Protein AF-A0A2L2Z3R7-F1 (afdb_monomer_lite)

Secondary structure (DSSP, 8-state):
-HHHHHH-HHHHHHHHHHHHHHHHHHHHHHHHH-PPPHHHHHHH--HHHHHTPPPP--PPPGGG---S--SS-HHHHHHHHHHHHHHHHH--

pLDDT: mean 82.04, std 9.73, range [48.94, 94.31]

Sequence (92 aa):
SPLFFSMDWKGGKKIMWVTVLCEWVNQMLKWTVHGERPYWWIHETQVYNRTGITFPDIQQFHMTCETGAGSPSGHSMVTEAVWYVILDSFSI

Foldseek 3Di:
DVVVCVVDVVLVVQLVVLLVVLLVVQVVVQVVVQADQPVVVLVVDCVCVVVVHDRDDDDDDPVSPDPTRPPDDSVVSSVVSSVVSVVVVVPD

Organism: Parasteatoda tepidariorum (NCBI:txid114398)

Structure (mmCIF, N/CA/C/O backbone):
data_AF-A0A2L2Z3R7-F1
#
_entry.id   AF-A0A2L2Z3R7-F1
#
loop_
_atom_site.group_PDB
_atom_site.id
_atom_site.type_symbol
_atom_site.label_atom_id
_atom_site.label_alt_id
_atom_site.label_comp_id
_atom_site.label_asym_id
_atom_site.label_entity_id
_atom_site.label_seq_id
_atom_site.pdbx_PDB_ins_code
_atom_site.Cartn_x
_atom_site.Cartn_y
_atom_site.Cartn_z
_atom_site.occupancy
_atom_site.B_iso_or_equiv
_atom_site.auth_seq_id
_atom_site.auth_comp_id
_atom_site.auth_asym_id
_atom_site.auth_atom_id
_atom_site.pdbx_PDB_model_num
ATOM 1 N N . SER A 1 1 ? 10.419 -0.167 -8.006 1.00 48.94 1 SER A N 1
ATOM 2 C CA . SER A 1 1 ? 11.426 0.155 -6.970 1.00 48.94 1 SER A CA 1
ATOM 3 C C . SER A 1 1 ? 12.756 0.490 -7.643 1.00 48.94 1 SER A C 1
ATOM 5 O O . SER A 1 1 ? 13.108 -0.226 -8.579 1.00 48.94 1 SER A O 1
ATOM 7 N N . PRO A 1 2 ? 13.475 1.555 -7.236 1.00 56.75 2 PRO A N 1
ATOM 8 C CA . PRO A 1 2 ? 14.682 2.054 -7.917 1.00 56.75 2 PRO A CA 1
ATOM 9 C C . PRO A 1 2 ? 15.801 1.010 -8.075 1.00 56.75 2 PRO A C 1
ATOM 11 O O . PRO A 1 2 ? 16.584 1.088 -9.015 1.00 56.75 2 PRO A O 1
ATOM 14 N N . LEU A 1 3 ? 15.825 -0.020 -7.224 1.00 61.34 3 LEU A N 1
ATOM 15 C CA . LEU A 1 3 ? 16.788 -1.122 -7.307 1.00 61.34 3 LEU A CA 1
ATOM 16 C C . LEU A 1 3 ? 16.642 -1.953 -8.596 1.00 61.34 3 LEU A C 1
ATOM 18 O O . LEU A 1 3 ? 17.634 -2.228 -9.262 1.00 61.34 3 LEU A O 1
ATOM 22 N N . PHE A 1 4 ? 15.412 -2.281 -9.006 1.00 58.16 4 PHE A N 1
ATOM 23 C CA . PHE A 1 4 ? 15.167 -3.056 -10.233 1.00 58.16 4 PHE A CA 1
ATOM 24 C C . PHE A 1 4 ? 15.398 -2.240 -11.509 1.00 58.16 4 PHE A C 1
ATOM 26 O O . PHE A 1 4 ? 15.756 -2.797 -12.539 1.00 58.16 4 PHE A O 1
ATOM 33 N N . PHE A 1 5 ? 15.242 -0.916 -11.432 1.00 57.72 5 PHE A N 1
ATOM 34 C CA . PHE A 1 5 ? 15.552 -0.008 -12.537 1.00 57.72 5 PHE A CA 1
ATOM 35 C C . PHE A 1 5 ? 17.048 0.046 -12.858 1.00 57.72 5 PHE A C 1
ATOM 37 O O . PHE A 1 5 ? 17.416 0.218 -14.016 1.00 57.72 5 PHE A O 1
ATOM 44 N N . SER A 1 6 ? 17.895 -0.139 -11.843 1.00 60.31 6 SER A N 1
ATOM 45 C CA . SER A 1 6 ? 19.351 -0.174 -11.997 1.00 60.31 6 SER A CA 1
ATOM 46 C C . SER A 1 6 ? 19.862 -1.491 -12.607 1.00 60.31 6 SER A C 1
ATOM 48 O O . SER A 1 6 ? 20.868 -1.490 -13.307 1.00 60.31 6 SER A O 1
ATOM 50 N N . MET A 1 7 ? 19.171 -2.616 -12.372 1.00 68.19 7 MET A N 1
ATOM 51 C CA . MET A 1 7 ? 19.585 -3.940 -12.869 1.00 68.19 7 MET A CA 1
ATOM 52 C C . MET A 1 7 ? 19.107 -4.238 -14.295 1.00 68.19 7 MET A C 1
ATOM 54 O O . MET A 1 7 ? 19.896 -4.708 -15.111 1.00 68.19 7 MET A O 1
ATOM 58 N N . ASP A 1 8 ? 17.837 -3.960 -14.608 1.00 73.56 8 ASP A N 1
ATOM 59 C CA . ASP A 1 8 ? 17.291 -4.102 -15.961 1.00 73.56 8 ASP A CA 1
ATOM 60 C C . ASP A 1 8 ? 16.374 -2.920 -16.293 1.00 73.56 8 ASP A C 1
ATOM 62 O O . ASP A 1 8 ? 15.285 -2.748 -15.741 1.00 73.56 8 ASP A O 1
ATOM 66 N N . TRP A 1 9 ? 16.804 -2.109 -17.258 1.00 79.62 9 TRP A N 1
ATOM 67 C CA . TRP A 1 9 ? 16.068 -0.938 -17.733 1.00 79.62 9 TRP A CA 1
ATOM 68 C C . TRP A 1 9 ? 14.680 -1.291 -18.288 1.00 79.62 9 TRP A C 1
ATOM 70 O O . TRP A 1 9 ? 13.743 -0.491 -18.184 1.00 79.62 9 TRP A O 1
ATOM 80 N N . LYS A 1 10 ? 14.516 -2.469 -18.904 1.00 80.88 10 LYS A N 1
ATOM 81 C CA . LYS A 1 10 ? 13.226 -2.872 -19.486 1.00 80.88 10 LYS A CA 1
ATOM 82 C C . LYS A 1 10 ? 12.241 -3.279 -18.389 1.00 80.88 10 LYS A C 1
ATOM 84 O O . LYS A 1 10 ? 11.145 -2.711 -18.342 1.00 80.88 10 LYS A O 1
ATOM 89 N N . GLY A 1 11 ? 12.639 -4.177 -17.486 1.00 82.44 11 GLY A N 1
ATOM 90 C CA . GLY A 1 11 ? 11.842 -4.581 -16.325 1.00 82.44 11 GLY A CA 1
ATOM 91 C C . GLY A 1 11 ? 11.546 -3.418 -15.377 1.00 82.44 11 GLY A C 1
ATOM 92 O O . GLY A 1 11 ? 10.399 -3.210 -14.982 1.00 82.44 11 GLY A O 1
ATOM 93 N N . GLY A 1 12 ? 12.538 -2.571 -15.097 1.00 84.62 12 GLY A N 1
ATOM 94 C CA . GLY A 1 12 ? 12.383 -1.395 -14.242 1.00 84.62 12 GLY A CA 1
ATOM 95 C C . GLY A 1 12 ? 11.331 -0.401 -14.734 1.00 84.62 12 GLY A C 1
ATOM 96 O O . GLY A 1 12 ? 10.525 0.081 -13.936 1.00 84.62 12 GLY A O 1
ATOM 97 N N . LYS A 1 13 ? 11.284 -0.131 -16.047 1.00 86.44 13 LYS A N 1
ATOM 98 C CA . LYS A 1 13 ? 10.241 0.719 -16.649 1.00 86.44 13 LYS A CA 1
ATOM 99 C C . LYS A 1 13 ? 8.854 0.090 -16.561 1.00 86.44 13 LYS A C 1
ATOM 101 O O . LYS A 1 13 ? 7.909 0.801 -16.232 1.00 86.44 13 LYS A O 1
ATOM 106 N N . LYS A 1 14 ? 8.725 -1.217 -16.834 1.00 87.94 14 LYS A N 1
ATOM 107 C CA . LYS A 1 14 ? 7.447 -1.936 -16.675 1.00 87.94 14 LYS A CA 1
ATOM 108 C C . LYS A 1 14 ? 6.944 -1.816 -15.233 1.00 87.94 14 LYS A C 1
ATOM 110 O O . LYS A 1 14 ? 5.809 -1.406 -15.020 1.00 87.94 14 LYS A O 1
ATOM 115 N N . ILE A 1 15 ? 7.813 -2.088 -14.256 1.00 89.75 15 ILE A N 1
ATOM 116 C CA . ILE A 1 15 ? 7.488 -1.986 -12.827 1.00 89.75 15 ILE A CA 1
ATOM 117 C C . ILE A 1 15 ? 7.072 -0.557 -12.460 1.00 89.75 15 ILE A C 1
ATOM 119 O O . ILE A 1 15 ? 6.061 -0.389 -11.789 1.00 89.75 15 ILE A O 1
ATOM 123 N N . MET A 1 16 ? 7.805 0.471 -12.909 1.00 89.19 16 MET A N 1
ATOM 124 C CA . MET A 1 16 ? 7.453 1.872 -12.635 1.00 89.19 16 MET A CA 1
ATOM 125 C C . MET A 1 16 ? 6.044 2.204 -13.141 1.00 89.19 16 MET A C 1
ATOM 127 O O . MET A 1 16 ? 5.231 2.714 -12.373 1.00 89.19 16 MET A O 1
ATOM 131 N N . TRP A 1 17 ? 5.746 1.891 -14.404 1.00 91.25 17 TRP A N 1
ATOM 132 C CA . TRP A 1 17 ? 4.437 2.177 -14.994 1.00 91.25 17 TRP A CA 1
ATOM 133 C C . TRP A 1 17 ? 3.306 1.436 -14.290 1.00 91.25 17 TRP A C 1
ATOM 135 O O . TRP A 1 17 ? 2.286 2.043 -13.973 1.00 91.25 17 TRP A O 1
ATOM 145 N N . VAL A 1 18 ? 3.504 0.150 -13.998 1.00 92.06 18 VAL A N 1
ATOM 146 C CA . VAL A 1 18 ? 2.511 -0.660 -13.288 1.00 92.06 18 VAL A CA 1
ATOM 147 C C . VAL A 1 18 ? 2.275 -0.122 -11.879 1.00 92.06 18 VAL A C 1
ATOM 149 O O . VAL A 1 18 ? 1.125 0.049 -11.498 1.00 92.06 18 VAL A O 1
ATOM 152 N N . THR A 1 19 ? 3.321 0.239 -11.127 1.00 91.75 19 THR A N 1
ATOM 153 C CA . THR A 1 19 ? 3.155 0.840 -9.793 1.00 91.75 19 THR A CA 1
ATOM 154 C C . THR A 1 19 ? 2.368 2.152 -9.852 1.00 91.75 19 THR A C 1
ATOM 156 O O . THR A 1 19 ? 1.435 2.323 -9.075 1.00 91.75 19 THR A O 1
ATOM 159 N N . VAL A 1 20 ? 2.690 3.054 -10.789 1.00 93.38 20 VAL A N 1
ATOM 160 C CA . VAL A 1 20 ? 1.982 4.342 -10.935 1.00 93.38 20 VAL A CA 1
ATOM 161 C C . VAL A 1 20 ? 0.505 4.133 -11.275 1.00 93.38 20 VAL A C 1
ATOM 163 O O . VAL A 1 20 ? -0.360 4.757 -10.662 1.00 93.38 20 VAL A O 1
ATOM 166 N N . LEU A 1 21 ? 0.205 3.240 -12.223 1.00 94.31 21 LEU A N 1
ATOM 167 C CA . LEU A 1 21 ? -1.173 2.926 -12.599 1.00 94.31 21 LEU A CA 1
ATOM 168 C C . LEU A 1 21 ? -1.935 2.253 -11.451 1.00 94.31 21 LEU A C 1
ATOM 170 O O . LEU A 1 21 ? -3.079 2.619 -11.190 1.00 94.31 21 LEU A O 1
ATOM 174 N N . CYS A 1 22 ? -1.310 1.314 -10.736 1.00 93.88 22 CYS A N 1
ATOM 175 C CA . CYS A 1 22 ? -1.923 0.644 -9.591 1.00 93.88 22 CYS A CA 1
ATOM 176 C C . CYS A 1 22 ? -2.244 1.616 -8.456 1.00 93.88 22 CYS A C 1
ATOM 178 O O . CYS A 1 22 ? -3.351 1.562 -7.932 1.00 93.88 22 CYS A O 1
ATOM 180 N N . GLU A 1 23 ? -1.328 2.522 -8.108 1.00 92.19 23 GLU A N 1
ATOM 181 C CA . GLU A 1 23 ? -1.576 3.556 -7.094 1.00 92.19 23 GLU A CA 1
ATOM 182 C C . GLU A 1 23 ? -2.718 4.489 -7.508 1.00 92.19 23 GLU A C 1
ATOM 184 O O . GLU A 1 23 ? -3.616 4.782 -6.717 1.00 92.19 23 GLU A O 1
ATOM 189 N N . TRP A 1 24 ? -2.746 4.905 -8.777 1.00 93.31 24 TRP A N 1
ATOM 190 C CA . TRP A 1 24 ? -3.809 5.766 -9.287 1.00 93.31 24 TRP A CA 1
ATOM 191 C C . TRP A 1 24 ? -5.185 5.084 -9.241 1.00 93.31 24 TRP A C 1
ATOM 193 O O . TRP A 1 24 ? -6.146 5.661 -8.728 1.00 93.31 24 TRP A O 1
ATOM 203 N N . VAL A 1 25 ? -5.284 3.835 -9.708 1.00 93.19 25 VAL A N 1
ATOM 204 C CA . VAL A 1 25 ? -6.534 3.059 -9.642 1.00 93.19 25 VAL A CA 1
ATOM 205 C C . VAL A 1 25 ? -6.924 2.773 -8.190 1.00 93.19 25 VAL A C 1
ATOM 207 O O . VAL A 1 25 ? -8.100 2.890 -7.848 1.00 93.19 25 VAL A O 1
ATOM 210 N N . ASN A 1 26 ? -5.963 2.453 -7.317 1.00 91.50 26 ASN A N 1
ATOM 211 C CA . ASN A 1 26 ? -6.219 2.248 -5.892 1.00 91.50 26 ASN 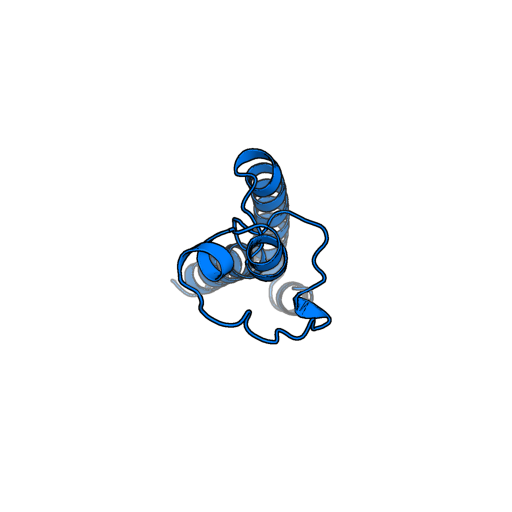A CA 1
ATOM 212 C C . ASN A 1 26 ? -6.844 3.494 -5.261 1.00 91.50 26 ASN A C 1
ATOM 214 O O . ASN A 1 26 ? -7.842 3.382 -4.548 1.00 91.50 26 ASN A O 1
ATOM 218 N N . GLN A 1 27 ? -6.306 4.674 -5.576 1.00 89.25 27 GLN A N 1
ATOM 219 C CA . GLN A 1 27 ? -6.858 5.933 -5.103 1.00 89.25 27 GLN A CA 1
ATOM 220 C C . GLN A 1 27 ? -8.278 6.144 -5.640 1.00 89.25 27 GLN A C 1
ATOM 222 O O . GLN A 1 27 ? -9.181 6.393 -4.852 1.00 89.25 27 GLN A O 1
ATOM 227 N N . MET A 1 28 ? -8.533 5.955 -6.937 1.00 91.12 28 MET A N 1
ATOM 228 C CA . MET A 1 28 ? -9.892 6.080 -7.492 1.00 91.12 28 MET A CA 1
ATOM 229 C C . MET A 1 28 ? -10.899 5.127 -6.821 1.00 91.12 28 MET A C 1
ATOM 231 O O . MET A 1 28 ? -12.024 5.520 -6.497 1.00 91.12 28 MET A O 1
ATOM 235 N N . LEU A 1 29 ? -10.492 3.882 -6.561 1.00 88.00 29 LEU A N 1
ATOM 236 C CA . LEU A 1 29 ? -11.341 2.884 -5.909 1.00 88.00 29 LEU A CA 1
ATOM 237 C C . LEU A 1 29 ? -11.595 3.204 -4.437 1.00 88.00 29 LEU A C 1
ATOM 239 O O . LEU A 1 29 ? -12.727 3.042 -3.985 1.00 88.00 29 LEU A O 1
ATOM 243 N N . LYS A 1 30 ? -10.597 3.711 -3.705 1.00 87.62 30 LYS A N 1
ATOM 244 C CA . LYS A 1 30 ? -10.769 4.149 -2.310 1.00 87.62 30 LYS A CA 1
ATOM 245 C C . LYS A 1 30 ? -11.870 5.195 -2.175 1.00 87.62 30 LYS A C 1
ATOM 247 O O . LYS A 1 30 ? -12.694 5.103 -1.269 1.00 87.62 30 LYS A O 1
ATOM 252 N N . TRP A 1 31 ? -11.915 6.145 -3.106 1.00 84.50 31 TRP A N 1
ATOM 253 C CA . TRP A 1 31 ? -12.947 7.183 -3.137 1.00 84.50 31 TRP A CA 1
ATOM 254 C C . TRP A 1 31 ? -14.309 6.664 -3.596 1.00 84.50 31 TRP A C 1
ATOM 256 O O . TRP A 1 31 ? -15.323 7.246 -3.248 1.00 84.50 31 TRP A O 1
ATOM 266 N N . THR A 1 32 ? -14.361 5.578 -4.366 1.00 86.88 32 THR A N 1
ATOM 267 C CA . THR A 1 32 ? -15.635 5.022 -4.848 1.00 86.88 32 THR A CA 1
ATOM 268 C C . THR A 1 32 ? -16.273 4.098 -3.807 1.00 86.88 32 THR A C 1
ATOM 270 O O . THR A 1 32 ? -17.474 4.175 -3.555 1.00 86.88 32 THR A O 1
ATOM 273 N N . VAL A 1 33 ? -15.469 3.233 -3.180 1.00 83.69 33 VAL A N 1
ATOM 274 C CA . VAL A 1 33 ? -15.936 2.153 -2.293 1.00 83.69 33 VAL A CA 1
ATOM 275 C C . VAL A 1 33 ? -16.223 2.647 -0.873 1.00 83.69 33 VAL A C 1
ATOM 277 O O . VAL A 1 33 ? -17.005 2.008 -0.178 1.00 83.69 33 VAL A O 1
ATOM 280 N N . HIS A 1 34 ? -15.633 3.772 -0.445 1.00 77.56 34 HIS A N 1
ATOM 281 C CA . HIS A 1 34 ? -15.831 4.344 0.897 1.00 77.56 34 HIS A CA 1
ATOM 282 C C . HIS A 1 34 ? -15.683 3.300 2.020 1.00 77.56 34 HIS A C 1
ATOM 284 O O . HIS A 1 34 ? -16.496 3.218 2.934 1.00 77.56 34 HIS A O 1
ATOM 290 N N . GLY A 1 35 ? -14.662 2.444 1.934 1.00 80.31 35 GLY A N 1
ATOM 291 C CA . GLY A 1 35 ? -14.469 1.394 2.932 1.00 80.31 35 GLY A CA 1
ATOM 292 C C . GLY A 1 35 ? -14.104 1.968 4.302 1.00 80.31 35 GL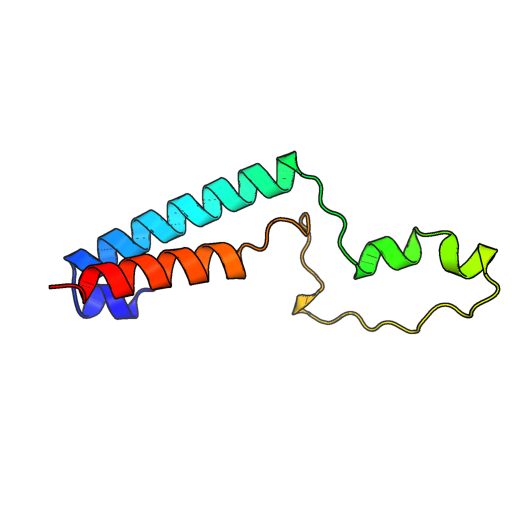Y A C 1
ATOM 293 O O . GLY A 1 35 ? -13.051 2.600 4.431 1.00 80.31 35 GLY A O 1
ATOM 294 N N . GLU A 1 36 ? -14.925 1.688 5.314 1.00 77.88 36 GLU A N 1
ATOM 295 C CA . GLU A 1 36 ? -14.652 2.040 6.711 1.00 77.88 36 GLU A CA 1
ATOM 296 C C . GLU A 1 36 ? -13.382 1.351 7.230 1.00 77.88 36 GLU A C 1
ATOM 298 O O . GLU A 1 36 ? -13.072 0.205 6.885 1.00 77.88 36 GLU A O 1
ATOM 303 N N . ARG A 1 37 ? -12.622 2.044 8.083 1.00 82.38 37 ARG A N 1
ATOM 304 C CA . ARG A 1 37 ? -11.447 1.462 8.750 1.00 82.38 37 ARG A CA 1
ATOM 305 C C . ARG A 1 37 ? -11.891 0.807 10.064 1.00 82.38 37 ARG A C 1
ATOM 307 O O . ARG A 1 37 ? -12.554 1.478 10.854 1.00 82.38 37 ARG A O 1
ATOM 314 N N . PRO A 1 38 ? -11.459 -0.431 10.374 1.00 82.31 38 PRO A N 1
ATOM 315 C CA . PRO A 1 38 ? -11.876 -1.141 11.589 1.00 82.31 38 PRO A CA 1
ATOM 316 C C . PRO A 1 38 ? -11.642 -0.366 12.893 1.00 82.31 38 PRO A C 1
ATOM 318 O O . PRO A 1 38 ? -12.457 -0.455 13.805 1.00 82.31 38 PRO A O 1
ATOM 321 N N . TYR A 1 39 ? -10.552 0.411 12.961 1.00 82.81 39 TYR A N 1
ATOM 322 C CA . TYR A 1 39 ? -10.222 1.247 14.118 1.00 82.81 39 TYR A CA 1
ATOM 323 C C . TYR A 1 39 ? -11.292 2.313 14.390 1.00 82.81 39 TYR A C 1
ATOM 325 O O . TYR A 1 39 ? -11.708 2.482 15.527 1.00 82.81 39 TYR A O 1
ATOM 333 N N . TRP A 1 40 ? -11.769 3.009 13.355 1.00 82.19 40 TRP A N 1
ATOM 334 C CA . TRP A 1 40 ? -12.790 4.050 13.509 1.00 82.19 40 TRP A CA 1
ATOM 335 C C . TRP A 1 40 ? -14.185 3.446 13.672 1.00 82.19 40 TRP A C 1
ATOM 337 O O . TRP A 1 40 ? -14.914 3.821 14.588 1.00 82.19 40 TRP A O 1
ATOM 347 N N . TRP A 1 41 ? -14.504 2.430 12.864 1.00 84.31 41 TRP A N 1
ATOM 348 C CA . TRP A 1 41 ? -15.798 1.743 12.882 1.00 84.31 41 TRP A CA 1
ATOM 349 C C . TRP A 1 41 ? -16.193 1.241 14.275 1.00 84.31 41 TRP A C 1
ATOM 351 O O . TRP A 1 41 ? -17.366 1.270 14.652 1.00 84.31 41 TRP A O 1
ATOM 361 N N . ILE A 1 42 ? -15.218 0.790 15.065 1.00 84.31 42 ILE A N 1
ATOM 362 C CA . ILE A 1 42 ? -15.495 0.241 16.387 1.00 84.31 42 ILE A CA 1
ATOM 363 C C . ILE A 1 42 ? -16.062 1.296 17.348 1.00 84.31 42 ILE A C 1
ATOM 365 O O . ILE A 1 42 ? -16.920 0.967 18.158 1.00 84.31 42 ILE A O 1
ATOM 369 N N . HIS A 1 43 ? -15.680 2.568 17.202 1.00 80.56 43 HIS A N 1
ATOM 370 C CA . HIS A 1 43 ? -16.208 3.676 18.001 1.00 80.56 43 HIS A CA 1
ATOM 371 C C . HIS A 1 43 ? -17.598 4.141 17.535 1.00 80.56 43 HIS A C 1
ATOM 373 O O . HIS A 1 43 ? -18.320 4.775 18.303 1.00 80.56 43 HIS A O 1
ATOM 379 N N . GLU A 1 44 ? -17.987 3.812 16.303 1.00 82.31 44 GLU A N 1
ATOM 380 C CA . GLU A 1 44 ? -19.278 4.189 15.716 1.00 82.31 44 GLU A CA 1
ATOM 381 C C . GLU A 1 44 ? -20.349 3.100 15.894 1.00 82.31 44 GLU A C 1
ATOM 383 O O . GLU A 1 44 ? -21.552 3.383 15.928 1.00 82.31 44 GLU A O 1
ATOM 388 N N . THR A 1 45 ? -19.935 1.838 16.035 1.00 83.56 45 THR A N 1
ATOM 389 C CA . THR A 1 45 ? -20.860 0.706 16.119 1.00 83.56 45 THR A CA 1
ATOM 390 C C . THR A 1 45 ? -21.577 0.608 17.470 1.00 83.56 45 THR A C 1
ATOM 392 O O . THR A 1 45 ? -20.982 0.652 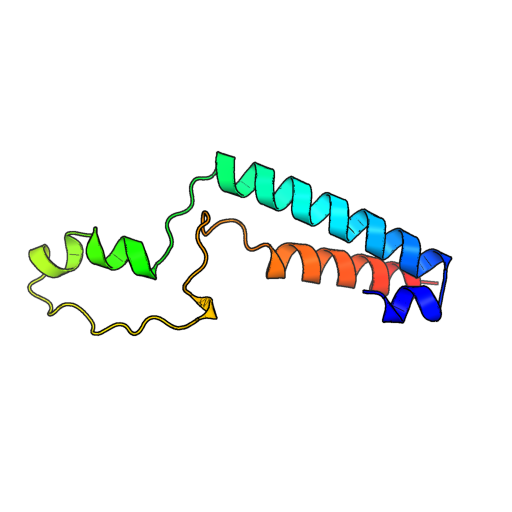18.543 1.00 83.56 45 THR A O 1
ATOM 395 N N . GLN A 1 46 ? -22.893 0.376 17.428 1.00 83.44 46 GLN A N 1
ATOM 396 C CA . GLN A 1 46 ? -23.731 0.153 18.619 1.00 83.44 46 GLN A CA 1
ATOM 397 C C . GLN A 1 46 ? -23.747 -1.313 19.086 1.00 83.44 46 GLN A C 1
ATOM 399 O O . GLN A 1 46 ? -24.496 -1.664 20.000 1.00 83.44 46 GLN A O 1
ATOM 404 N N . VAL A 1 47 ? -22.955 -2.187 18.453 1.00 85.06 47 VAL A N 1
ATOM 405 C CA . VAL A 1 47 ? -22.945 -3.629 18.743 1.00 85.06 47 VAL A CA 1
ATOM 406 C C . VAL A 1 47 ? -22.613 -3.890 20.213 1.00 85.06 47 VAL A C 1
ATOM 408 O O . VAL A 1 47 ? -23.397 -4.552 20.883 1.00 85.06 47 VAL A O 1
ATOM 411 N N . TYR A 1 48 ? -21.539 -3.292 20.738 1.00 82.50 48 TYR A N 1
ATOM 412 C CA . TYR A 1 48 ? -21.103 -3.493 22.127 1.00 82.50 48 TYR A CA 1
ATOM 413 C C . TYR A 1 48 ? -22.123 -2.985 23.155 1.00 82.50 48 TYR A C 1
ATOM 415 O O . TYR A 1 48 ? -22.356 -3.634 24.174 1.00 82.50 48 TYR A O 1
ATOM 423 N N . ASN A 1 49 ? -22.801 -1.876 22.845 1.00 77.44 49 ASN A N 1
ATOM 424 C CA . ASN A 1 49 ? -23.866 -1.319 23.679 1.00 77.44 49 ASN A CA 1
ATOM 425 C C . ASN A 1 49 ? -25.082 -2.264 23.742 1.00 77.44 49 ASN A C 1
ATOM 427 O O . ASN A 1 49 ? -25.617 -2.542 24.811 1.00 77.44 49 ASN A O 1
ATOM 431 N N . ARG A 1 50 ? -25.486 -2.833 22.598 1.00 80.19 50 ARG A N 1
ATOM 432 C CA . ARG A 1 50 ? -26.642 -3.740 22.517 1.00 80.19 50 ARG A CA 1
ATOM 433 C C . ARG A 1 50 ? -26.380 -5.108 23.149 1.00 80.19 50 ARG A C 1
ATOM 435 O O . ARG A 1 50 ? -27.306 -5.707 23.688 1.00 80.19 50 ARG A O 1
ATOM 442 N N . THR A 1 51 ? -25.158 -5.624 23.056 1.00 81.00 51 THR A N 1
ATOM 443 C CA . THR A 1 51 ? -24.807 -6.953 23.581 1.00 81.00 51 THR A CA 1
ATOM 444 C C . THR A 1 51 ? -24.381 -6.932 25.049 1.00 81.00 51 THR A C 1
ATOM 446 O O . THR A 1 51 ? -24.177 -7.998 25.623 1.00 81.00 51 THR A O 1
ATOM 449 N N . GLY A 1 52 ? -24.229 -5.749 25.659 1.00 77.69 52 GLY A N 1
ATOM 450 C CA . GLY A 1 52 ? -23.755 -5.599 27.040 1.00 77.69 52 GLY A CA 1
ATOM 451 C C . GLY A 1 52 ? -22.296 -6.026 27.241 1.00 77.69 52 GLY A C 1
ATOM 452 O O . GLY A 1 52 ? -21.882 -6.287 28.368 1.00 77.69 52 GLY A O 1
ATOM 453 N N . ILE A 1 53 ? -21.523 -6.131 26.154 1.00 81.00 53 ILE A N 1
ATOM 454 C CA . ILE A 1 53 ? -20.113 -6.533 26.184 1.00 81.00 53 ILE A CA 1
ATOM 455 C C . ILE A 1 53 ? -19.275 -5.261 26.310 1.00 81.00 53 ILE A C 1
ATOM 457 O O . ILE A 1 53 ? -19.519 -4.284 25.604 1.00 81.00 53 ILE A O 1
ATOM 461 N N . THR A 1 54 ? -18.281 -5.265 27.198 1.00 79.69 54 THR A N 1
ATOM 462 C CA . THR A 1 54 ? -17.352 -4.141 27.357 1.00 79.69 54 THR A CA 1
ATOM 463 C C . THR A 1 54 ? -16.619 -3.841 26.054 1.00 79.69 54 THR A C 1
ATOM 465 O O . THR A 1 54 ? -16.145 -4.755 25.378 1.00 79.69 54 THR A O 1
ATOM 468 N N . PHE A 1 55 ? -16.507 -2.553 25.727 1.00 81.00 55 PHE A N 1
ATOM 469 C CA . PHE A 1 55 ? -15.749 -2.078 24.575 1.00 81.00 55 PHE A CA 1
ATOM 470 C C . PHE A 1 55 ? -14.292 -2.576 24.645 1.00 81.00 55 PHE A C 1
ATOM 472 O O . PHE A 1 55 ? -13.673 -2.447 25.705 1.00 81.00 55 PHE A O 1
ATOM 479 N N . PRO A 1 56 ? -13.740 -3.155 23.564 1.00 81.94 56 PRO A N 1
ATOM 480 C CA . PRO A 1 56 ? -12.361 -3.626 23.565 1.00 81.94 56 PRO A CA 1
ATOM 481 C C . PRO A 1 56 ? -11.387 -2.443 23.591 1.00 81.94 56 PRO A C 1
ATOM 483 O O . PRO A 1 56 ? -11.516 -1.512 22.801 1.00 81.94 56 PRO A O 1
ATOM 486 N N . ASP A 1 57 ? -10.395 -2.493 24.480 1.00 83.81 57 ASP A N 1
ATOM 487 C CA . ASP A 1 57 ? -9.323 -1.497 24.521 1.00 83.81 57 ASP A CA 1
ATOM 488 C C . ASP A 1 57 ? -8.411 -1.677 23.297 1.00 83.81 57 ASP A C 1
ATOM 490 O O . ASP A 1 57 ? -7.729 -2.696 23.151 1.00 83.81 57 ASP A O 1
ATOM 494 N N . ILE A 1 58 ? -8.462 -0.720 22.371 1.00 84.50 58 ILE A N 1
ATOM 495 C CA . ILE A 1 58 ? -7.732 -0.747 21.104 1.00 84.50 58 ILE A CA 1
ATOM 496 C C . ILE A 1 58 ? -6.683 0.359 21.074 1.00 84.50 58 ILE A C 1
ATOM 498 O O . ILE A 1 58 ? -6.959 1.522 21.354 1.00 84.5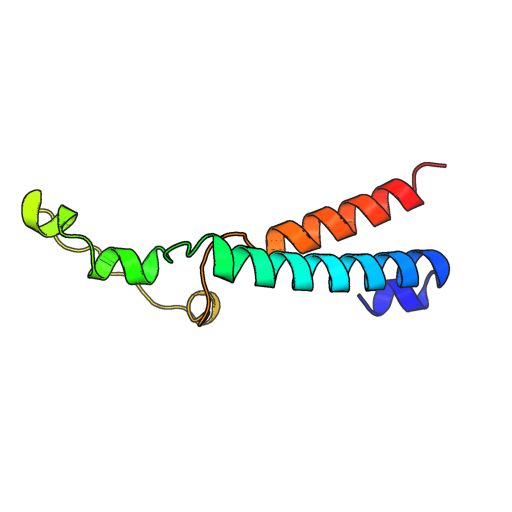0 58 ILE A O 1
ATOM 502 N N . GLN A 1 59 ? -5.464 0.001 20.682 1.00 84.88 59 GLN A N 1
ATOM 503 C CA . GLN A 1 59 ? -4.359 0.947 20.566 1.00 84.88 59 GLN A CA 1
ATOM 504 C C . GLN A 1 59 ? -4.192 1.418 19.123 1.00 84.88 59 GLN A C 1
ATOM 506 O O . GLN A 1 59 ? -4.197 0.616 18.186 1.00 84.88 59 GLN A O 1
ATOM 511 N N . GLN A 1 60 ? -3.998 2.725 18.949 1.00 83.81 60 GLN A N 1
ATOM 512 C CA . GLN A 1 60 ? -3.635 3.301 17.661 1.00 83.81 60 GLN A CA 1
ATOM 513 C C . GLN A 1 60 ? -2.123 3.199 17.451 1.00 83.81 60 GLN A C 1
ATOM 515 O O . GLN A 1 60 ? -1.331 3.715 18.239 1.00 83.81 60 GLN A O 1
ATOM 520 N N . PHE A 1 61 ? -1.717 2.569 16.353 1.00 83.19 61 PHE A N 1
ATOM 521 C CA . PHE A 1 61 ? -0.328 2.537 15.899 1.00 83.19 61 PHE A CA 1
ATOM 522 C C . PHE A 1 61 ? -0.133 3.490 14.723 1.00 83.19 61 PHE A C 1
ATOM 524 O O . PHE A 1 61 ? -1.067 3.768 13.973 1.00 83.19 61 PHE A O 1
ATOM 531 N N . HIS A 1 62 ? 1.103 3.922 14.477 1.00 78.69 62 HIS A N 1
ATOM 532 C CA . HIS A 1 62 ? 1.411 4.815 13.356 1.00 78.69 62 HIS A CA 1
ATOM 533 C C . HIS A 1 62 ? 0.959 4.251 11.989 1.00 78.69 62 HIS A C 1
ATOM 535 O O . HIS A 1 62 ? 0.563 5.009 11.108 1.00 78.69 62 HIS A O 1
ATOM 541 N N . MET A 1 63 ? 0.954 2.922 11.814 1.00 71.44 63 MET A N 1
ATOM 542 C CA . MET A 1 63 ? 0.438 2.262 10.601 1.00 71.44 63 MET A CA 1
ATOM 543 C C . MET A 1 63 ? -1.094 2.311 10.474 1.00 71.44 63 MET A C 1
ATOM 545 O O . MET A 1 63 ? -1.624 2.164 9.382 1.00 71.44 63 MET A O 1
ATOM 549 N N . THR A 1 64 ? -1.819 2.518 11.576 1.00 71.38 64 THR A N 1
ATOM 550 C CA . THR A 1 64 ? -3.289 2.636 11.580 1.00 71.38 64 THR A CA 1
ATOM 551 C C . THR A 1 64 ? -3.777 4.075 11.390 1.00 71.38 64 THR A C 1
ATOM 553 O O . THR A 1 64 ? -4.964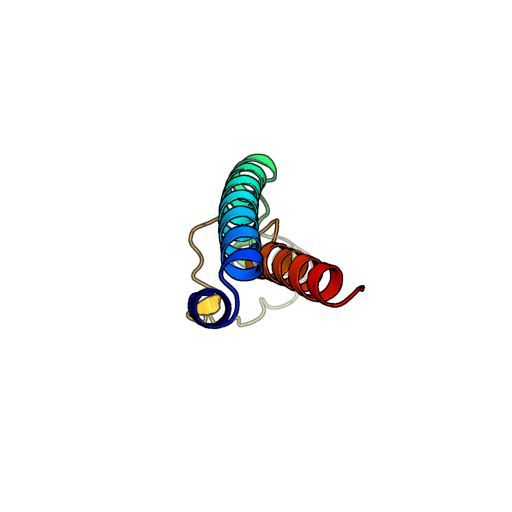 4.289 11.163 1.00 71.38 64 THR A O 1
ATOM 556 N N . CYS A 1 65 ? -2.872 5.060 11.420 1.00 69.19 65 CYS A N 1
ATOM 557 C CA . CYS A 1 65 ? -3.161 6.485 11.226 1.00 69.19 65 CYS A CA 1
ATOM 558 C C . CYS A 1 65 ? -3.311 6.883 9.745 1.00 69.19 65 CYS A C 1
ATOM 560 O O . CYS A 1 65 ? -2.943 7.991 9.359 1.00 69.19 65 CYS A O 1
ATOM 562 N N . GLU A 1 66 ? -3.810 5.991 8.890 1.00 73.06 66 GLU A N 1
ATOM 563 C CA . GLU A 1 66 ? -4.061 6.338 7.492 1.00 73.06 66 GLU A CA 1
ATOM 564 C C . GLU A 1 66 ? -5.320 7.211 7.383 1.00 73.06 66 GLU A C 1
ATOM 566 O O . GLU A 1 66 ? -6.415 6.798 7.758 1.00 73.06 66 GLU A O 1
ATOM 571 N N . THR A 1 67 ? -5.172 8.412 6.824 1.00 68.94 67 THR A N 1
ATOM 572 C CA . THR A 1 67 ? -6.236 9.427 6.699 1.00 68.94 67 THR A CA 1
ATOM 573 C C . THR A 1 67 ? -7.248 9.145 5.577 1.00 68.94 67 THR A C 1
ATOM 575 O O . THR A 1 67 ? -8.067 10.003 5.262 1.00 68.94 67 THR A O 1
ATOM 578 N N . GLY A 1 68 ? -7.181 7.974 4.929 1.00 70.81 68 GLY A N 1
ATOM 579 C CA . GLY A 1 68 ? -7.988 7.622 3.755 1.00 70.81 68 GLY A CA 1
ATOM 580 C C . GLY A 1 68 ? -8.756 6.306 3.902 1.00 70.81 68 GLY A C 1
ATOM 581 O O . GLY A 1 68 ? -8.450 5.478 4.768 1.00 70.81 68 GLY A O 1
ATOM 582 N N . ALA A 1 69 ? -9.730 6.098 3.009 1.00 77.06 69 ALA A N 1
ATOM 583 C CA . ALA A 1 69 ? -10.589 4.912 2.999 1.00 77.06 69 ALA A CA 1
ATOM 584 C C . ALA A 1 69 ? -9.772 3.607 3.045 1.00 77.06 69 ALA A C 1
ATOM 586 O O . ALA A 1 69 ? -8.682 3.504 2.468 1.00 77.06 69 ALA A O 1
ATOM 587 N N . GLY A 1 70 ? -10.290 2.618 3.773 1.00 76.44 70 GLY A N 1
ATOM 588 C CA . GLY A 1 70 ? -9.589 1.365 4.060 1.00 76.44 70 GLY A CA 1
ATOM 589 C C . GLY A 1 70 ? -9.600 0.338 2.945 1.00 76.44 70 GLY A C 1
ATOM 590 O O . GLY A 1 70 ? -8.773 -0.570 2.957 1.00 76.44 70 GLY A O 1
ATOM 591 N N . SER A 1 71 ? -10.498 0.482 1.974 1.00 82.62 71 SER A N 1
ATOM 592 C CA . SER A 1 71 ? -10.657 -0.489 0.895 1.00 82.62 71 SER A CA 1
ATOM 593 C C . SER A 1 71 ? -10.623 0.195 -0.466 1.00 82.62 71 SER A C 1
ATOM 595 O O . SER A 1 71 ? -11.330 1.189 -0.632 1.00 82.62 71 SER A O 1
ATOM 597 N N . PRO A 1 72 ? -9.875 -0.343 -1.450 1.00 88.12 72 PRO A N 1
ATOM 598 C CA . PRO A 1 72 ? -8.974 -1.511 -1.392 1.00 88.12 72 PRO A CA 1
ATOM 599 C C . PRO A 1 72 ? -7.560 -1.209 -0.837 1.00 88.12 72 PRO A C 1
ATOM 601 O O . PRO A 1 72 ? -7.093 -0.070 -0.865 1.00 88.12 72 PRO A O 1
ATOM 604 N N . SER A 1 73 ? -6.833 -2.242 -0.384 1.00 88.50 73 SER A N 1
ATOM 605 C CA . SER A 1 73 ? -5.458 -2.111 0.140 1.00 88.50 73 SER A CA 1
ATOM 606 C C . SER A 1 73 ? -4.440 -1.804 -0.966 1.00 88.50 73 SER A C 1
ATOM 608 O O . SER A 1 73 ? -4.180 -2.643 -1.829 1.00 88.50 73 SER A O 1
ATOM 610 N N . GLY A 1 74 ? -3.828 -0.614 -0.913 1.00 88.06 74 GLY A N 1
ATOM 611 C CA . GLY A 1 74 ? -2.789 -0.192 -1.864 1.00 88.06 74 GLY A CA 1
ATOM 612 C C . GLY A 1 74 ? -1.542 -1.071 -1.804 1.00 88.06 74 GLY A C 1
ATOM 613 O O . GLY A 1 74 ? -1.067 -1.524 -2.841 1.00 88.06 74 GLY A O 1
ATOM 614 N N . HIS A 1 75 ? -1.089 -1.417 -0.593 1.00 90.19 75 HIS A N 1
ATOM 615 C CA . HIS A 1 75 ? 0.039 -2.328 -0.390 1.00 90.19 75 HIS A CA 1
ATOM 616 C C . HIS A 1 75 ? -0.192 -3.674 -1.080 1.00 90.19 75 HIS A C 1
ATOM 618 O O . HIS A 1 75 ? 0.666 -4.130 -1.826 1.00 90.19 75 HIS A O 1
ATOM 624 N N . SER A 1 76 ? -1.371 -4.277 -0.895 1.00 92.38 76 SER A N 1
ATOM 625 C CA . SER A 1 76 ? -1.693 -5.562 -1.525 1.00 92.38 76 SER A CA 1
ATOM 626 C C . SER A 1 76 ? -1.699 -5.451 -3.049 1.00 92.38 76 SER A C 1
ATOM 628 O O . SER A 1 76 ? -1.046 -6.243 -3.723 1.00 92.38 76 SER A O 1
ATOM 630 N N . MET A 1 77 ? -2.394 -4.443 -3.584 1.00 93.31 77 MET A N 1
ATOM 631 C CA . MET A 1 77 ? -2.548 -4.248 -5.027 1.00 93.31 77 MET A CA 1
ATOM 632 C C . MET A 1 77 ? -1.204 -3.995 -5.721 1.00 93.31 77 MET A C 1
ATOM 634 O O . MET A 1 77 ? -0.915 -4.583 -6.761 1.00 93.31 77 MET A O 1
ATOM 638 N N . VAL A 1 78 ? -0.360 -3.141 -5.140 1.00 91.81 78 VAL A N 1
ATOM 639 C CA . VAL A 1 78 ? 0.962 -2.835 -5.697 1.00 91.81 78 VAL A CA 1
ATOM 640 C C . VAL A 1 78 ? 1.905 -4.025 -5.559 1.00 91.81 78 VAL A C 1
ATOM 642 O O . VAL A 1 78 ? 2.623 -4.331 -6.508 1.00 91.81 78 VAL A O 1
ATOM 645 N N . THR A 1 79 ? 1.909 -4.722 -4.417 1.00 92.06 79 THR A N 1
ATOM 646 C CA . THR A 1 79 ? 2.743 -5.918 -4.231 1.00 92.06 79 THR A CA 1
ATOM 647 C C . THR A 1 79 ? 2.388 -7.002 -5.244 1.00 92.06 79 THR A C 1
ATOM 649 O O . THR A 1 79 ? 3.293 -7.531 -5.887 1.00 92.06 79 THR A O 1
ATOM 652 N N . GLU A 1 80 ? 1.101 -7.287 -5.441 1.00 93.12 80 GLU A N 1
ATOM 653 C CA . GLU A 1 80 ? 0.633 -8.252 -6.441 1.00 93.12 80 GLU A CA 1
ATOM 654 C C . GLU A 1 80 ? 1.074 -7.860 -7.856 1.00 93.12 80 GLU A C 1
ATOM 656 O O . GLU A 1 80 ? 1.690 -8.660 -8.563 1.00 93.12 80 GLU A O 1
ATOM 661 N N . ALA A 1 81 ? 0.838 -6.609 -8.253 1.00 91.44 81 ALA A N 1
ATOM 662 C CA . ALA A 1 81 ? 1.165 -6.145 -9.595 1.00 91.44 81 ALA A CA 1
ATOM 663 C C . ALA A 1 81 ? 2.680 -6.152 -9.873 1.00 91.44 81 ALA A C 1
ATOM 665 O O . ALA A 1 81 ? 3.116 -6.508 -10.969 1.00 91.44 81 ALA A O 1
ATOM 666 N N . VAL A 1 82 ? 3.502 -5.809 -8.876 1.00 90.69 82 VAL A N 1
ATOM 667 C CA . VAL A 1 82 ? 4.966 -5.901 -8.984 1.00 90.69 82 VAL A CA 1
ATOM 668 C C . VAL A 1 82 ? 5.412 -7.358 -9.110 1.00 90.69 82 VAL A C 1
ATOM 670 O O . VAL A 1 82 ? 6.227 -7.659 -9.982 1.00 90.69 82 VAL A O 1
ATOM 673 N N . TRP A 1 83 ? 4.870 -8.265 -8.292 1.00 90.06 83 TRP A N 1
ATOM 674 C CA . TRP A 1 83 ? 5.185 -9.694 -8.379 1.00 90.06 83 TRP A CA 1
ATOM 675 C C . TRP A 1 83 ? 4.812 -10.290 -9.733 1.00 90.06 83 TRP A C 1
ATOM 677 O O . TRP A 1 83 ? 5.610 -11.032 -10.303 1.00 90.06 83 TRP A O 1
ATOM 687 N N . TYR A 1 84 ? 3.655 -9.917 -10.280 1.00 90.44 84 TYR A N 1
ATOM 688 C CA . TYR A 1 84 ? 3.232 -10.344 -11.611 1.00 90.44 84 TYR A CA 1
ATOM 689 C C . TYR A 1 84 ? 4.254 -9.953 -12.688 1.00 90.44 84 TYR A C 1
ATOM 691 O O . TYR A 1 84 ? 4.685 -10.800 -13.466 1.00 90.44 84 TYR A O 1
ATOM 699 N N . VAL A 1 85 ? 4.713 -8.695 -12.695 1.00 88.62 85 VAL A N 1
ATOM 700 C CA . VAL A 1 85 ? 5.717 -8.218 -13.666 1.00 88.62 85 VAL A CA 1
ATOM 701 C C . VAL A 1 85 ? 7.057 -8.939 -13.499 1.00 88.62 85 VAL A C 1
ATOM 703 O O . VAL A 1 85 ? 7.737 -9.212 -14.490 1.00 88.62 85 VAL A O 1
ATOM 706 N N . ILE A 1 86 ? 7.446 -9.251 -12.262 1.00 86.62 86 ILE A N 1
ATOM 707 C CA . ILE A 1 86 ? 8.673 -10.002 -11.981 1.00 86.62 86 ILE A CA 1
ATOM 708 C C . ILE A 1 86 ? 8.565 -11.423 -12.554 1.00 86.62 86 ILE A C 1
ATOM 710 O O . ILE A 1 86 ? 9.461 -11.845 -13.281 1.00 86.62 86 ILE A O 1
ATOM 714 N N . LEU A 1 87 ? 7.469 -12.138 -12.284 1.00 88.00 87 LEU A N 1
ATOM 715 C CA . LEU A 1 87 ? 7.246 -13.503 -12.782 1.00 88.00 87 LEU A CA 1
ATOM 716 C C . LEU A 1 87 ? 7.130 -13.563 -14.313 1.00 88.00 87 LEU A C 1
ATOM 718 O O . LEU A 1 87 ? 7.721 -14.449 -14.932 1.00 88.00 87 LEU A O 1
ATOM 722 N N . ASP A 1 88 ? 6.438 -12.598 -14.924 1.00 86.81 88 ASP A N 1
ATOM 723 C CA . ASP A 1 88 ? 6.372 -12.420 -16.384 1.00 86.81 88 ASP A CA 1
ATOM 724 C C . ASP A 1 88 ? 7.772 -12.243 -16.986 1.00 86.81 88 ASP A C 1
ATOM 726 O O . ASP A 1 88 ? 8.091 -12.807 -18.026 1.00 86.81 88 ASP A O 1
ATOM 730 N N . SER A 1 89 ? 8.651 -11.515 -16.294 1.00 80.00 89 SER A N 1
ATOM 731 C CA . SER A 1 89 ? 10.019 -11.272 -16.767 1.00 80.00 89 SER A CA 1
ATOM 732 C C . SER A 1 89 ? 10.931 -12.504 -16.671 1.00 80.00 89 SER A C 1
ATOM 734 O O . SER A 1 89 ? 11.933 -12.558 -17.381 1.00 80.00 89 SER A O 1
ATOM 736 N N . PHE A 1 90 ? 10.609 -13.479 -15.812 1.00 76.44 90 PHE A N 1
ATOM 737 C CA . PHE A 1 90 ? 11.356 -14.739 -15.671 1.00 76.44 90 PHE A CA 1
ATOM 738 C C . PHE A 1 90 ? 10.784 -15.896 -16.497 1.00 76.44 90 PHE A C 1
ATOM 740 O O . PHE A 1 90 ? 11.478 -16.893 -16.694 1.00 76.44 90 PHE A O 1
ATOM 747 N N . SER A 1 91 ? 9.544 -15.779 -16.971 1.00 72.81 91 SER A N 1
ATOM 748 C CA . SER A 1 91 ? 8.902 -16.773 -17.834 1.00 72.81 91 SER A CA 1
ATOM 749 C C . SER A 1 91 ? 9.415 -16.610 -19.272 1.00 72.81 91 SER A C 1
ATOM 751 O O . SER A 1 91 ? 8.765 -15.985 -20.107 1.00 72.81 91 SER A O 1
ATOM 753 N N . ILE A 1 92 ? 10.632 -17.110 -19.515 1.00 53.06 92 ILE A N 1
ATOM 754 C CA . ILE A 1 92 ? 11.233 -17.317 -20.846 1.00 53.06 92 ILE A CA 1
ATOM 755 C C . ILE A 1 92 ? 10.686 -18.607 -21.454 1.00 53.06 92 ILE A C 1
ATOM 757 O O . ILE A 1 92 ? 10.661 -19.625 -20.725 1.00 53.06 92 ILE A O 1
#

Radius of gyration: 18.96 Å; chains: 1; bounding box: 46×27×48 Å

InterPro domains:
  IPR000326 Phosphatidic ac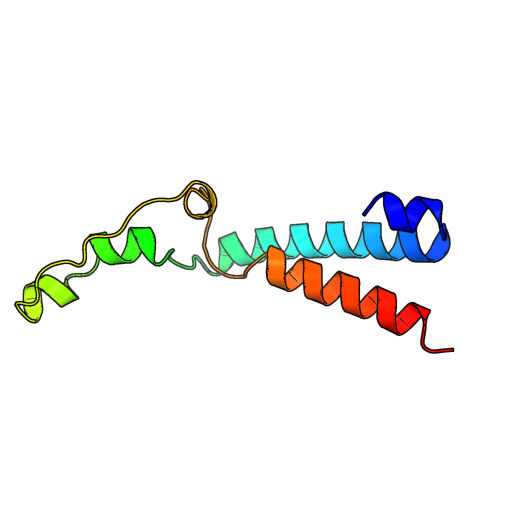id phosphatase type 2/haloperoxidase [PF01569] (16-86)
  IPR036938 Phosphatidic acid phosphatase type 2/haloperoxidase superfamily [SSF48317] (16-88)